Protein AF-A0A832V5V9-F1 (afdb_monomer_lite)

Sequence (55 aa):
SRQESGLPQNSTVLLNQIRTIDKSRIAKKLGKLNAELMKKINLAIAASLGLGDQN

Foldseek 3Di:
DCVQFLDPDDDDDDLVPDDDDDPVPDDDDRGDHDPVVVVVVVVVNCVVVVNPDPD

Radius of gyration: 13.45 Å; chains: 1; bounding box: 24×38×28 Å

Structure (mmCIF, N/CA/C/O backbone):
data_AF-A0A832V5V9-F1
#
_entry.id   AF-A0A832V5V9-F1
#
loop_
_atom_site.group_PDB
_atom_site.id
_atom_site.type_symbol
_atom_site.label_atom_id
_atom_site.label_alt_id
_atom_site.label_comp_id
_atom_site.label_asym_id
_atom_site.label_entity_id
_atom_site.label_seq_id
_atom_site.pdbx_PDB_ins_code
_atom_site.Cartn_x
_atom_site.Cartn_y
_atom_site.Cartn_z
_atom_site.occupancy
_atom_site.B_iso_or_equiv
_atom_site.auth_seq_id
_atom_site.auth_comp_id
_atom_site.auth_asym_id
_atom_site.auth_atom_id
_atom_site.pdbx_PDB_model_num
ATOM 1 N N . SER A 1 1 ? 8.008 6.035 -11.052 1.00 69.88 1 SER A N 1
ATOM 2 C CA . SER A 1 1 ? 8.132 5.806 -12.514 1.00 69.88 1 SER A CA 1
ATOM 3 C C . SER A 1 1 ? 8.367 4.320 -12.815 1.00 69.88 1 SER A C 1
ATOM 5 O O . SER A 1 1 ? 8.457 3.522 -11.879 1.00 69.88 1 SER A O 1
ATOM 7 N N . ARG A 1 2 ? 8.469 3.909 -14.094 1.00 78.50 2 ARG A N 1
ATOM 8 C CA . ARG A 1 2 ? 8.866 2.537 -14.489 1.00 78.50 2 ARG A CA 1
ATOM 9 C C . ARG A 1 2 ? 10.130 2.075 -13.746 1.00 78.50 2 ARG A C 1
ATOM 11 O O . ARG A 1 2 ? 10.126 0.982 -13.192 1.00 78.50 2 ARG A O 1
ATOM 18 N N . GLN A 1 3 ? 11.169 2.916 -13.677 1.00 75.75 3 GLN A N 1
ATOM 19 C CA . GLN A 1 3 ? 12.447 2.552 -13.043 1.00 75.75 3 GLN A CA 1
ATOM 20 C C . GLN A 1 3 ? 12.322 2.267 -11.537 1.00 75.75 3 GLN A C 1
ATOM 22 O O . GLN A 1 3 ? 13.053 1.443 -11.004 1.00 75.75 3 GLN A O 1
ATOM 27 N N . GLU A 1 4 ? 11.380 2.914 -10.854 1.00 79.38 4 GLU A N 1
ATOM 28 C CA . GLU A 1 4 ? 11.254 2.849 -9.390 1.00 79.38 4 GLU A CA 1
ATOM 29 C C . GLU A 1 4 ? 10.291 1.764 -8.894 1.00 79.38 4 GLU A C 1
ATOM 31 O O . GLU A 1 4 ? 10.326 1.401 -7.723 1.00 79.38 4 GLU A O 1
ATOM 36 N N . SER A 1 5 ? 9.388 1.286 -9.756 1.00 81.88 5 SER A N 1
ATOM 37 C CA . SER A 1 5 ? 8.300 0.371 -9.369 1.00 81.88 5 SER A CA 1
ATOM 38 C C . SER A 1 5 ? 8.600 -1.104 -9.644 1.00 81.88 5 SER A C 1
ATOM 40 O O . SER A 1 5 ? 7.950 -1.981 -9.072 1.00 81.88 5 SER A O 1
ATOM 42 N N . GLY A 1 6 ? 9.567 -1.389 -10.523 1.00 83.69 6 GLY A N 1
ATOM 43 C CA . GLY A 1 6 ? 9.820 -2.736 -11.043 1.00 83.69 6 GLY A CA 1
ATOM 44 C C . GLY A 1 6 ? 8.783 -3.203 -12.072 1.00 83.69 6 GLY A C 1
ATOM 45 O O . GLY A 1 6 ? 8.778 -4.371 -12.448 1.00 83.69 6 GLY A O 1
ATOM 46 N N . LEU A 1 7 ? 7.898 -2.311 -12.531 1.00 89.44 7 LEU A N 1
ATOM 47 C CA . LEU A 1 7 ? 6.872 -2.627 -13.521 1.00 89.44 7 LEU A CA 1
ATOM 48 C C . LEU A 1 7 ? 7.397 -2.465 -14.955 1.00 89.44 7 LEU A C 1
ATOM 50 O O . LEU A 1 7 ? 8.235 -1.601 -15.220 1.00 89.44 7 LEU A O 1
ATOM 54 N N . PRO A 1 8 ? 6.861 -3.234 -15.918 1.00 88.69 8 PRO A N 1
ATOM 55 C CA . PRO A 1 8 ? 7.288 -3.188 -17.312 1.00 88.69 8 PRO A CA 1
ATOM 56 C C . PRO A 1 8 ? 6.776 -1.954 -18.057 1.00 88.69 8 PRO A C 1
ATOM 58 O O . PRO A 1 8 ? 6.954 -1.895 -19.263 1.00 88.69 8 PRO A O 1
ATOM 61 N N . GLN A 1 9 ? 6.115 -0.996 -17.402 1.00 91.00 9 GLN A N 1
ATOM 62 C CA . GLN A 1 9 ? 5.649 0.258 -17.996 1.00 91.00 9 GLN A CA 1
ATOM 63 C C . GLN A 1 9 ? 5.360 1.305 -16.915 1.00 91.00 9 GLN A C 1
ATOM 65 O O . GLN A 1 9 ? 5.175 0.971 -15.741 1.00 91.00 9 GLN A O 1
ATOM 70 N N . ASN A 1 10 ? 5.290 2.578 -17.316 1.00 91.25 10 ASN A N 1
ATOM 71 C CA . ASN A 1 10 ? 4.764 3.621 -16.438 1.00 91.25 10 ASN A CA 1
ATOM 72 C C . ASN A 1 10 ? 3.308 3.288 -16.099 1.00 91.25 10 ASN A C 1
ATOM 74 O O . ASN A 1 10 ? 2.527 2.928 -16.978 1.00 91.25 10 ASN A O 1
ATOM 78 N N . SER A 1 11 ? 2.982 3.357 -14.815 1.00 91.69 11 SER A N 1
ATOM 79 C CA . SER A 1 11 ? 1.707 2.899 -14.269 1.00 91.69 11 SER A CA 1
ATOM 80 C C . SER A 1 11 ? 1.218 3.884 -13.212 1.00 91.69 11 SER A C 1
ATOM 82 O O . SER A 1 11 ? 2.034 4.550 -12.571 1.00 91.69 11 SER A O 1
ATOM 84 N N . THR A 1 12 ? -0.099 3.934 -13.011 1.00 92.38 12 THR A N 1
ATOM 85 C CA . THR A 1 12 ? -0.764 4.821 -12.045 1.00 92.38 12 THR A CA 1
ATOM 86 C C . THR A 1 12 ? -1.491 3.993 -10.990 1.00 92.38 12 THR A C 1
ATOM 88 O O . THR A 1 12 ? -2.159 3.015 -11.319 1.00 92.38 12 THR A O 1
ATOM 91 N N . VAL A 1 13 ? -1.371 4.383 -9.719 1.00 91.94 13 VAL A N 1
ATOM 92 C CA . VAL A 1 13 ? -2.131 3.777 -8.615 1.00 91.94 13 VAL A CA 1
ATOM 93 C C . VAL A 1 13 ? -3.527 4.404 -8.564 1.00 91.94 13 VAL A C 1
ATOM 95 O O . VAL A 1 13 ? -3.647 5.624 -8.500 1.00 91.94 13 VAL A O 1
ATOM 98 N N . LEU A 1 14 ? -4.578 3.579 -8.585 1.00 93.94 14 LEU A N 1
ATOM 99 C CA . LEU A 1 14 ? -5.978 4.020 -8.588 1.00 93.94 14 LEU A CA 1
ATOM 100 C C . LEU A 1 14 ? -6.601 3.887 -7.193 1.00 93.94 14 LEU A C 1
ATOM 102 O O . LEU A 1 14 ? -7.020 2.802 -6.792 1.00 93.94 14 LEU A O 1
ATOM 106 N N . LEU A 1 15 ? -6.670 4.992 -6.450 1.00 92.94 15 LEU A N 1
ATOM 107 C CA . LEU A 1 15 ? -7.184 4.995 -5.071 1.00 92.94 15 LEU A CA 1
ATOM 108 C C . LEU A 1 15 ? -8.707 4.862 -4.982 1.00 92.94 15 LEU A C 1
ATOM 110 O O . LEU A 1 15 ? -9.229 4.368 -3.990 1.00 92.94 15 LEU A O 1
ATOM 114 N N . ASN A 1 16 ? -9.421 5.195 -6.054 1.00 89.50 16 ASN A N 1
ATOM 115 C CA . ASN A 1 16 ? -10.858 4.954 -6.165 1.00 89.50 16 ASN A CA 1
ATOM 116 C C . ASN A 1 16 ? -11.216 3.465 -6.339 1.00 89.50 16 ASN A C 1
ATOM 118 O O . ASN A 1 16 ? -12.393 3.119 -6.355 1.00 89.50 16 ASN A O 1
ATOM 122 N N . GLN A 1 17 ? -10.225 2.584 -6.514 1.00 93.19 17 GLN A N 1
ATOM 123 C CA . GLN A 1 17 ? -10.424 1.150 -6.734 1.00 93.19 17 GLN A CA 1
ATOM 124 C C . GLN A 1 17 ? -9.769 0.281 -5.654 1.00 93.19 17 GLN A C 1
ATOM 126 O O . GLN A 1 17 ? -9.359 -0.849 -5.931 1.00 93.19 17 GLN A O 1
ATOM 131 N N . ILE A 1 18 ? -9.663 0.781 -4.422 1.00 92.31 18 ILE A N 1
ATOM 132 C CA . ILE A 1 18 ? -9.179 -0.011 -3.286 1.00 92.31 18 ILE A CA 1
ATOM 133 C C . ILE A 1 18 ? -10.178 -1.140 -2.989 1.00 92.31 18 ILE A C 1
ATOM 135 O O . ILE A 1 18 ? -11.386 -0.921 -2.930 1.00 92.31 18 ILE A O 1
ATOM 139 N N . ARG A 1 19 ? -9.672 -2.368 -2.824 1.00 95.00 19 ARG A N 1
ATOM 140 C CA . ARG A 1 19 ? -10.471 -3.568 -2.533 1.00 95.00 19 ARG A CA 1
ATOM 141 C C . ARG A 1 19 ? -9.777 -4.405 -1.468 1.00 95.00 19 ARG A C 1
ATOM 143 O O . ARG A 1 19 ? -8.567 -4.613 -1.546 1.00 95.00 19 ARG A O 1
ATOM 150 N N 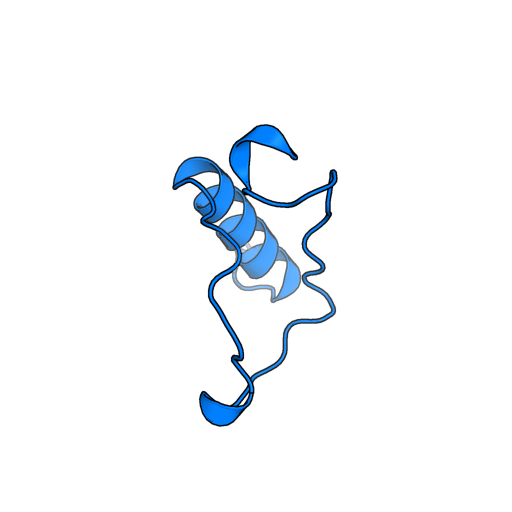. THR A 1 20 ? -10.546 -4.951 -0.533 1.00 96.31 20 THR A N 1
ATOM 151 C CA . THR A 1 20 ? -10.076 -6.037 0.335 1.00 96.31 20 THR A CA 1
ATOM 152 C C . THR A 1 20 ? -10.014 -7.325 -0.482 1.00 96.31 20 THR A C 1
ATOM 154 O O . THR A 1 20 ? -10.977 -7.672 -1.166 1.00 96.31 20 THR A O 1
ATOM 157 N N . ILE A 1 21 ? -8.884 -8.032 -0.434 1.00 96.69 21 ILE A N 1
ATOM 158 C CA . ILE A 1 21 ? -8.691 -9.312 -1.123 1.00 96.69 21 ILE A CA 1
ATOM 159 C C . ILE A 1 21 ? -8.187 -10.370 -0.145 1.00 96.69 21 ILE A C 1
ATOM 161 O O . ILE A 1 21 ? -7.433 -10.062 0.777 1.00 96.69 21 ILE A O 1
ATOM 165 N N . AS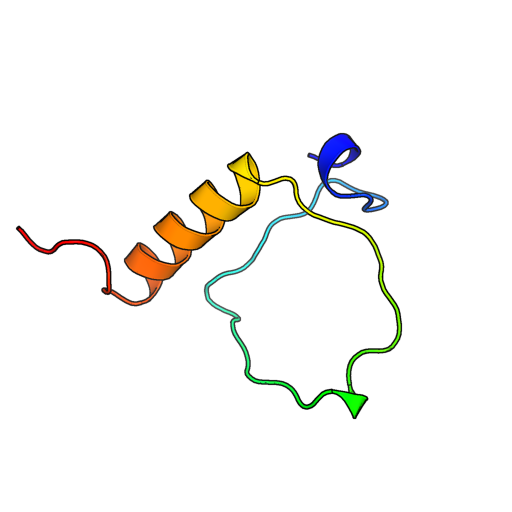P A 1 22 ? -8.570 -11.622 -0.376 1.00 97.94 22 ASP A N 1
ATOM 166 C CA . ASP A 1 22 ? -7.971 -12.761 0.316 1.00 97.94 22 ASP A CA 1
ATOM 167 C C . ASP A 1 22 ? -6.553 -13.057 -0.215 1.00 97.94 22 ASP A C 1
ATOM 169 O O . ASP A 1 22 ? -6.244 -12.797 -1.384 1.00 97.94 22 ASP A O 1
ATOM 173 N N . LYS A 1 23 ? -5.687 -13.641 0.623 1.00 96.94 23 LYS A N 1
ATOM 174 C CA . LYS A 1 23 ? -4.296 -13.964 0.254 1.00 96.94 23 LYS A CA 1
ATOM 175 C C . LYS A 1 23 ? -4.200 -14.968 -0.899 1.00 96.94 23 LYS A C 1
ATOM 177 O O . LYS A 1 23 ? -3.258 -14.871 -1.680 1.00 96.94 23 LYS A O 1
ATOM 182 N N . SER A 1 24 ? -5.177 -15.865 -1.063 1.00 97.19 24 SER A N 1
ATOM 183 C CA . SER A 1 24 ? -5.238 -16.820 -2.184 1.00 97.19 24 SER A CA 1
ATOM 184 C C . SER A 1 24 ? -5.302 -16.151 -3.562 1.00 97.19 24 SER A C 1
ATOM 186 O O . SER A 1 24 ? -4.943 -16.763 -4.565 1.00 97.19 24 SER A O 1
ATOM 188 N N . ARG A 1 25 ? -5.721 -14.878 -3.635 1.00 97.25 25 ARG A N 1
ATOM 189 C CA . ARG A 1 25 ? -5.793 -14.107 -4.887 1.00 97.25 25 ARG A CA 1
ATOM 190 C C . ARG A 1 25 ? -4.440 -13.554 -5.340 1.00 97.25 25 ARG A C 1
ATOM 192 O O . ARG A 1 25 ? -4.330 -13.095 -6.477 1.00 97.25 25 ARG A O 1
ATOM 199 N N . ILE A 1 26 ? -3.423 -13.562 -4.478 1.00 96.62 26 ILE A N 1
ATOM 200 C CA . ILE A 1 26 ? -2.092 -13.031 -4.786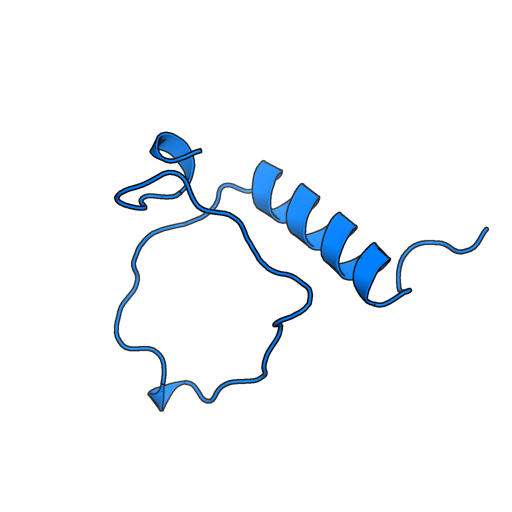 1.00 96.62 26 ILE A CA 1
ATOM 201 C C . ILE A 1 26 ? -1.272 -14.119 -5.487 1.00 96.62 26 ILE A C 1
ATOM 203 O O . ILE A 1 26 ? -0.834 -15.073 -4.858 1.00 96.62 26 ILE A O 1
ATOM 207 N N . ALA A 1 27 ? -1.028 -13.955 -6.789 1.00 96.62 27 ALA A N 1
ATOM 208 C CA . ALA A 1 27 ? -0.299 -14.951 -7.579 1.00 96.62 27 ALA A CA 1
ATOM 209 C C . ALA A 1 27 ? 1.230 -14.884 -7.402 1.00 96.62 27 ALA A C 1
ATOM 211 O O . ALA A 1 27 ? 1.883 -15.903 -7.199 1.00 96.62 27 ALA A O 1
ATOM 212 N N . LYS A 1 28 ? 1.828 -13.689 -7.521 1.00 94.88 28 LYS A N 1
ATOM 213 C CA . LYS A 1 28 ? 3.284 -13.484 -7.416 1.00 94.88 28 LYS A CA 1
ATOM 214 C C . LYS A 1 28 ? 3.647 -12.038 -7.078 1.00 94.88 28 LYS A C 1
ATOM 216 O O . LYS A 1 28 ? 2.881 -11.116 -7.352 1.00 94.88 28 LYS A O 1
ATOM 221 N N . LYS A 1 29 ? 4.856 -11.829 -6.551 1.00 92.12 29 LYS A N 1
ATOM 222 C CA . LYS A 1 29 ? 5.436 -10.497 -6.323 1.00 92.12 29 LYS A CA 1
ATOM 223 C C . LYS A 1 29 ? 5.970 -9.917 -7.639 1.00 92.12 29 LYS A C 1
ATOM 225 O O . LYS A 1 29 ? 6.831 -10.526 -8.262 1.00 92.12 29 LYS A O 1
ATOM 230 N N . LEU A 1 30 ? 5.478 -8.744 -8.043 1.00 90.94 30 LEU A N 1
ATOM 231 C CA . LEU A 1 30 ? 5.913 -8.062 -9.275 1.00 90.94 30 LEU A CA 1
ATOM 232 C C . LEU A 1 30 ? 7.052 -7.061 -9.051 1.00 90.94 30 LEU A C 1
ATOM 234 O O . LEU A 1 30 ? 7.865 -6.846 -9.938 1.00 90.94 30 LEU A O 1
ATOM 238 N N . GLY A 1 31 ? 7.115 -6.448 -7.871 1.00 90.00 31 GLY A N 1
ATOM 239 C CA . GLY A 1 31 ? 8.069 -5.385 -7.584 1.00 90.00 31 GLY A CA 1
ATOM 240 C C . GLY A 1 31 ? 7.932 -4.870 -6.158 1.00 90.00 31 GLY A C 1
ATOM 241 O O . GLY A 1 31 ? 7.359 -5.538 -5.290 1.00 90.00 31 GLY A O 1
ATOM 242 N N . LYS A 1 32 ? 8.484 -3.684 -5.909 1.00 89.81 32 LYS A N 1
ATOM 243 C CA . LYS A 1 32 ? 8.393 -2.974 -4.632 1.00 89.81 32 LYS A CA 1
ATOM 244 C C . LYS A 1 32 ? 8.396 -1.475 -4.909 1.00 89.81 32 LYS A C 1
ATOM 246 O O . LYS A 1 32 ? 9.164 -1.010 -5.739 1.00 89.81 32 LYS A O 1
ATOM 251 N N . LEU A 1 33 ? 7.572 -0.737 -4.175 1.00 91.06 33 LEU A N 1
ATOM 252 C CA . LEU A 1 33 ? 7.607 0.722 -4.166 1.00 91.06 33 LEU A CA 1
ATOM 253 C C . LEU A 1 33 ? 8.571 1.199 -3.074 1.00 91.06 33 LEU A C 1
ATOM 255 O O . LEU A 1 33 ? 8.651 0.598 -1.996 1.00 91.06 33 LEU A O 1
ATOM 259 N N . ASN A 1 34 ?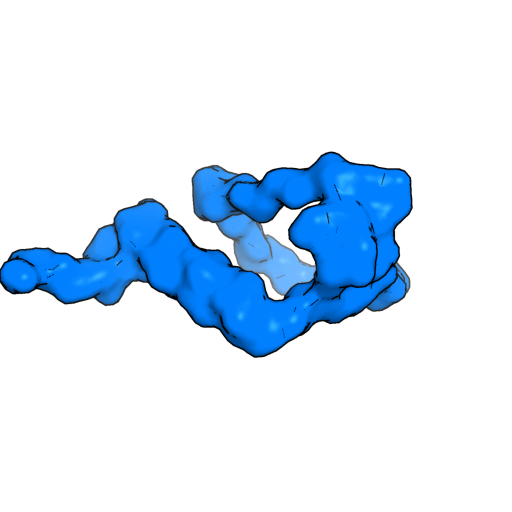 9.325 2.260 -3.355 1.00 91.19 34 ASN A N 1
ATOM 260 C CA 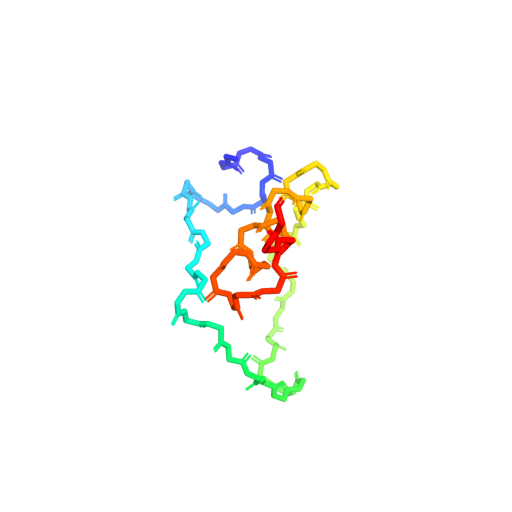. ASN A 1 34 ? 10.224 2.855 -2.371 1.00 91.19 34 ASN A CA 1
ATOM 261 C C . ASN A 1 34 ? 9.437 3.570 -1.250 1.00 91.19 34 ASN A C 1
ATOM 263 O O . ASN A 1 34 ? 8.233 3.815 -1.354 1.00 91.19 34 ASN A O 1
ATOM 2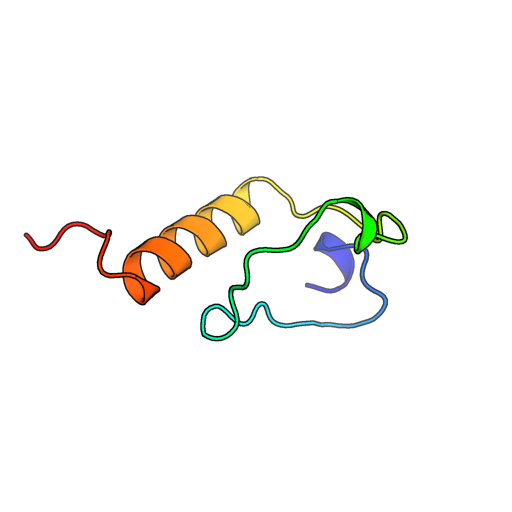67 N N . ALA A 1 35 ? 10.123 3.883 -0.149 1.00 93.31 35 ALA A N 1
ATOM 268 C CA . ALA A 1 35 ? 9.483 4.460 1.033 1.00 93.31 35 ALA A CA 1
ATOM 269 C C . ALA A 1 35 ? 8.886 5.854 0.770 1.00 93.31 35 ALA A C 1
ATOM 271 O O . ALA A 1 35 ? 7.830 6.178 1.306 1.00 93.31 35 ALA A O 1
ATOM 272 N N . GLU A 1 36 ? 9.534 6.671 -0.062 1.00 92.38 36 GLU A N 1
ATOM 273 C CA . GLU A 1 36 ? 9.055 8.016 -0.390 1.00 92.38 36 GLU A CA 1
ATOM 274 C C . GLU A 1 36 ? 7.739 7.976 -1.179 1.00 92.38 36 GLU A C 1
ATOM 276 O O . GLU A 1 36 ? 6.786 8.682 -0.849 1.00 92.38 36 GLU A O 1
ATOM 281 N N . LEU A 1 37 ? 7.643 7.098 -2.179 1.00 91.06 37 LEU A N 1
ATOM 282 C CA . LEU A 1 37 ? 6.427 6.912 -2.961 1.00 91.06 37 LEU A CA 1
ATOM 283 C C . LEU A 1 37 ? 5.291 6.352 -2.100 1.00 91.06 37 LEU A C 1
ATOM 285 O O . LEU A 1 37 ? 4.158 6.815 -2.214 1.00 91.06 37 LEU A O 1
ATOM 289 N N . MET A 1 38 ? 5.590 5.420 -1.190 1.00 94.06 38 MET A N 1
ATOM 290 C CA . MET A 1 38 ? 4.600 4.920 -0.231 1.00 94.06 38 MET A CA 1
ATOM 291 C C . MET A 1 38 ? 4.055 6.027 0.680 1.00 94.06 38 MET A C 1
ATOM 293 O O . MET A 1 38 ? 2.858 6.037 0.951 1.00 94.06 38 MET A O 1
ATOM 297 N N . LYS A 1 39 ? 4.878 7.003 1.098 1.00 94.88 39 LYS A N 1
ATOM 298 C CA . LYS A 1 39 ? 4.389 8.175 1.850 1.00 94.88 39 LYS A CA 1
ATOM 299 C C . LYS A 1 39 ? 3.391 8.997 1.031 1.00 94.88 39 LYS A C 1
ATOM 301 O O . LYS A 1 39 ? 2.336 9.346 1.550 1.00 94.88 39 LYS A O 1
ATOM 306 N N . LYS A 1 40 ? 3.684 9.255 -0.250 1.00 93.31 40 LYS A N 1
ATOM 307 C CA . LYS A 1 40 ? 2.769 9.973 -1.162 1.00 93.31 40 LYS A CA 1
ATOM 308 C C . LYS A 1 40 ? 1.447 9.218 -1.339 1.00 93.31 40 LYS A C 1
ATOM 310 O O . LYS A 1 40 ? 0.386 9.830 -1.287 1.00 93.31 40 LYS A O 1
ATOM 315 N N . ILE A 1 41 ? 1.509 7.890 -1.480 1.00 93.69 41 ILE A N 1
ATOM 316 C CA . ILE A 1 41 ? 0.322 7.026 -1.556 1.00 93.69 41 ILE A CA 1
ATOM 317 C C . ILE A 1 41 ? -0.499 7.108 -0.264 1.00 93.69 41 ILE A C 1
ATOM 319 O O . ILE A 1 41 ? -1.707 7.289 -0.346 1.00 93.69 41 ILE A O 1
ATOM 323 N N . ASN A 1 42 ? 0.128 7.035 0.913 1.00 94.00 42 ASN A N 1
ATOM 324 C CA . ASN A 1 42 ? -0.580 7.129 2.195 1.00 94.00 42 ASN A CA 1
ATOM 325 C C . ASN A 1 42 ? -1.306 8.472 2.362 1.00 94.00 42 ASN A C 1
ATOM 327 O O . ASN A 1 42 ? -2.467 8.480 2.762 1.00 94.00 42 ASN A O 1
ATOM 331 N N . LEU A 1 43 ? -0.658 9.589 2.010 1.00 94.31 43 LEU A N 1
ATOM 332 C CA . LEU A 1 43 ? -1.288 10.915 2.031 1.00 94.31 43 LEU A CA 1
ATOM 333 C C . LEU A 1 43 ? -2.491 10.980 1.081 1.00 94.31 43 LEU A C 1
ATOM 335 O O . LEU A 1 43 ? -3.557 11.462 1.454 1.00 94.31 43 LEU A O 1
ATOM 339 N N . ALA A 1 44 ? -2.343 10.445 -0.131 1.00 93.50 44 ALA A N 1
ATOM 340 C CA . ALA A 1 44 ? -3.418 10.427 -1.113 1.00 93.50 44 ALA A CA 1
ATOM 341 C C . ALA A 1 44 ? -4.575 9.488 -0.706 1.00 93.50 44 ALA A C 1
ATOM 343 O O . ALA A 1 44 ? -5.733 9.815 -0.955 1.00 93.50 44 ALA A O 1
ATOM 344 N N . ILE A 1 45 ? -4.294 8.359 -0.041 1.00 94.31 45 ILE A N 1
ATOM 345 C CA . ILE A 1 45 ? -5.316 7.475 0.549 1.00 94.31 45 ILE A CA 1
ATOM 346 C C . ILE A 1 45 ? -6.070 8.214 1.650 1.00 94.31 45 ILE A C 1
ATOM 348 O O . ILE A 1 45 ? -7.297 8.183 1.663 1.00 94.31 45 ILE A O 1
ATOM 352 N N . ALA A 1 46 ? -5.351 8.896 2.546 1.00 93.31 46 ALA A N 1
ATOM 353 C CA . ALA A 1 46 ? -5.966 9.662 3.620 1.00 93.31 46 ALA A CA 1
ATOM 354 C C . ALA A 1 46 ? -6.895 10.747 3.061 1.00 93.31 46 ALA A C 1
ATOM 356 O O . ALA A 1 46 ? -8.038 10.840 3.491 1.00 93.31 46 ALA A O 1
ATOM 357 N N . ALA A 1 47 ? -6.464 11.487 2.037 1.00 90.88 47 ALA A N 1
ATOM 358 C CA . ALA A 1 47 ? -7.323 12.445 1.345 1.00 90.88 47 ALA A CA 1
ATOM 359 C C . ALA A 1 47 ? -8.537 11.770 0.673 1.00 90.88 47 ALA A C 1
ATOM 361 O O . ALA A 1 47 ? -9.665 12.218 0.853 1.00 90.88 47 ALA A O 1
ATOM 362 N N . SER A 1 48 ? -8.333 10.660 -0.050 1.00 89.38 48 SER A N 1
ATOM 363 C CA . SER A 1 48 ? -9.403 9.933 -0.756 1.00 89.38 48 SER A CA 1
ATOM 364 C C . SER A 1 48 ? -10.454 9.324 0.176 1.00 89.38 48 SER A C 1
ATOM 366 O O . SER A 1 48 ? -11.581 9.102 -0.260 1.00 89.38 48 SER A O 1
ATOM 368 N N . LEU A 1 49 ? -10.082 9.008 1.418 1.00 90.62 49 LEU A N 1
ATOM 369 C CA . LEU A 1 49 ? -10.963 8.426 2.432 1.00 90.62 49 LEU A CA 1
ATOM 370 C C . LEU A 1 49 ? -11.427 9.451 3.482 1.00 90.62 49 LEU A C 1
ATOM 372 O O . LEU A 1 49 ? -12.127 9.073 4.415 1.00 90.62 49 LEU A O 1
ATOM 376 N N . GLY A 1 50 ? -11.034 10.724 3.360 1.00 89.75 50 GLY A N 1
ATOM 377 C CA . GLY A 1 50 ? -11.378 11.774 4.327 1.00 89.75 50 GLY A CA 1
ATOM 378 C C . GLY A 1 50 ? -10.698 11.638 5.698 1.00 89.75 50 GLY A C 1
ATOM 379 O O . GLY A 1 50 ? -11.199 12.176 6.675 1.00 89.75 50 GLY A O 1
ATOM 380 N N . LEU A 1 51 ? -9.574 10.920 5.776 1.00 89.31 51 LEU A N 1
ATOM 381 C CA . LEU A 1 51 ? -8.797 10.654 6.996 1.00 89.31 51 LEU A CA 1
ATOM 382 C C . LEU A 1 51 ? -7.646 11.653 7.228 1.00 89.31 51 LEU A C 1
ATOM 384 O O . LEU A 1 51 ? -6.934 11.538 8.222 1.00 89.31 51 LEU A O 1
ATOM 388 N N . GLY A 1 52 ? -7.396 12.565 6.283 1.00 77.50 52 GLY A N 1
ATOM 389 C CA . GLY A 1 52 ? -6.446 13.667 6.473 1.00 77.50 52 GLY A CA 1
ATOM 390 C C . GLY A 1 52 ? -7.025 14.734 7.403 1.00 77.50 52 GLY A C 1
ATOM 391 O O . GLY A 1 52 ? -8.245 14.860 7.475 1.00 77.50 52 GLY A O 1
ATOM 392 N N . ASP A 1 53 ? -6.163 15.476 8.105 1.00 67.81 53 ASP A N 1
ATOM 393 C CA . ASP A 1 53 ? -6.577 16.557 9.012 1.00 67.81 53 ASP A CA 1
ATOM 394 C C . ASP A 1 53 ? -7.596 17.488 8.337 1.00 67.81 53 ASP A C 1
ATOM 396 O O . ASP A 1 53 ? -7.357 18.001 7.243 1.00 67.81 53 ASP A O 1
ATOM 400 N N . GLN A 1 54 ? -8.740 17.673 8.997 1.00 57.22 54 GLN A N 1
ATOM 401 C CA . GLN A 1 54 ? -9.827 18.570 8.588 1.00 57.22 54 GLN A CA 1
ATOM 402 C C . GLN A 1 54 ? -9.808 19.867 9.411 1.00 57.22 54 GLN A C 1
ATOM 404 O O . GLN A 1 54 ? -10.865 20.370 9.789 1.00 57.22 54 GLN A O 1
ATOM 409 N N . ASN A 1 55 ? -8.612 20.371 9.731 1.00 43.41 55 ASN A N 1
ATOM 410 C CA . ASN A 1 55 ? -8.411 21.623 10.464 1.00 43.41 55 ASN A CA 1
ATOM 411 C C . ASN A 1 55 ? -7.507 22.569 9.678 1.00 43.41 55 ASN A C 1
ATOM 413 O O . ASN A 1 55 ? -6.368 22.157 9.363 1.00 43.41 55 ASN A O 1
#

Secondary structure (DSSP, 8-state):
-HHHH--SS-----GGG-----GGG---------HHHHHHHHHHHHHHTT-S---

pLDDT: mean 89.02, std 9.97, range [43.41, 97.94]